Protein AF-A2FRT2-F1 (afdb_monomer_lite)

InterPro domains:
  IPR008250 P-type ATPase, A domain superfamily [SSF81653] (16-84)
  IPR059000 P-type ATPase, A domain [PF00122] (15-60)

pLDDT: mean 73.07, std 17.34, range [34.06, 96.88]

Foldseek 3Di:
DVVVVVVVVVVQQQDWWFWDDPNGTDIDGLVPDDPPTDTDDDPPDDDSDDDDDQDDPPQFWDWDDCCVPPNDRDIDIDTHPPPPPDDDDDDDPPWDWDKAPWDWDFDDDDDDVPCPPVTDIKTWIWTDTPNDTDIDIPD

Structure (mmCIF, N/CA/C/O backbone):
data_AF-A2FRT2-F1
#
_entry.id   AF-A2FRT2-F1
#
loop_
_atom_site.group_PDB
_atom_site.id
_atom_site.type_symbol
_atom_site.label_atom_id
_atom_site.label_alt_id
_atom_site.label_comp_id
_atom_site.label_asym_id
_atom_site.label_entity_id
_atom_site.label_seq_id
_atom_site.pdbx_PDB_ins_code
_atom_site.Cartn_x
_atom_site.Cartn_y
_atom_site.Cartn_z
_atom_site.occupancy
_atom_site.B_iso_or_equiv
_atom_site.auth_seq_id
_atom_site.auth_comp_id
_atom_site.auth_asym_id
_atom_site.auth_atom_id
_atom_site.pdbx_PDB_model_num
ATOM 1 N N . MET A 1 1 ? 22.009 -14.609 -19.763 1.00 61.34 1 MET A N 1
ATOM 2 C CA . MET A 1 1 ? 21.475 -13.426 -19.037 1.00 61.34 1 MET A CA 1
ATOM 3 C C . MET A 1 1 ? 20.045 -13.622 -18.494 1.00 61.34 1 MET A C 1
ATOM 5 O O . MET A 1 1 ? 19.800 -13.325 -17.329 1.00 61.34 1 MET A O 1
ATOM 9 N N . LEU A 1 2 ? 19.116 -14.212 -19.265 1.00 70.81 2 LEU A N 1
ATOM 10 C CA . LEU A 1 2 ? 17.692 -14.400 -18.901 1.00 70.81 2 LEU A CA 1
ATOM 11 C C . LEU A 1 2 ? 17.413 -15.175 -17.592 1.00 70.81 2 LEU A C 1
ATOM 13 O O . LEU A 1 2 ? 16.463 -14.856 -16.878 1.00 70.81 2 LEU A O 1
ATOM 17 N N . ARG A 1 3 ? 18.237 -16.170 -17.233 1.00 80.38 3 ARG A N 1
ATOM 18 C CA . ARG A 1 3 ? 18.030 -17.000 -16.026 1.00 80.38 3 ARG A CA 1
ATOM 19 C C . ARG A 1 3 ? 18.206 -16.216 -14.716 1.00 80.38 3 ARG A C 1
ATOM 21 O O . ARG A 1 3 ? 17.449 -16.441 -13.775 1.00 80.38 3 ARG A O 1
ATOM 28 N N . ARG A 1 4 ? 19.155 -15.269 -14.666 1.00 84.56 4 ARG A N 1
ATOM 29 C CA . ARG A 1 4 ? 19.384 -14.406 -13.488 1.00 84.56 4 ARG A CA 1
ATOM 30 C C . ARG A 1 4 ? 18.210 -13.444 -13.273 1.00 84.56 4 ARG A C 1
ATOM 32 O O . ARG A 1 4 ? 17.685 -13.387 -12.167 1.00 84.56 4 ARG A O 1
ATOM 39 N N . LYS A 1 5 ? 17.721 -12.806 -14.346 1.00 87.88 5 LYS A N 1
ATOM 40 C CA . LYS A 1 5 ? 16.526 -11.939 -14.318 1.00 87.88 5 LYS A CA 1
ATOM 41 C C . LYS A 1 5 ? 15.284 -12.689 -13.818 1.00 87.88 5 LYS A C 1
ATOM 43 O O . LYS A 1 5 ? 14.620 -12.222 -12.903 1.00 87.88 5 LYS A O 1
ATOM 48 N N . LYS A 1 6 ? 15.015 -13.894 -14.341 1.00 89.25 6 LYS A N 1
ATOM 49 C CA . LYS A 1 6 ? 13.884 -14.732 -13.890 1.00 89.25 6 LYS A CA 1
ATOM 50 C C . LYS A 1 6 ? 13.974 -15.100 -12.403 1.00 89.25 6 LYS A C 1
ATOM 52 O O . LYS A 1 6 ? 12.963 -15.060 -11.710 1.00 89.25 6 LYS A O 1
ATOM 57 N N . LYS A 1 7 ? 15.169 -15.445 -11.901 1.00 91.69 7 LYS A N 1
ATOM 58 C CA . LYS A 1 7 ? 15.382 -15.736 -10.469 1.00 91.69 7 LYS A CA 1
ATOM 59 C C . LYS A 1 7 ? 15.119 -14.501 -9.603 1.00 91.69 7 LYS A C 1
ATOM 61 O O . LYS A 1 7 ? 14.506 -14.629 -8.551 1.00 91.69 7 LYS A O 1
ATOM 66 N N . PHE A 1 8 ? 15.560 -13.330 -10.059 1.00 91.31 8 PHE A N 1
ATOM 67 C CA . PHE A 1 8 ? 15.345 -12.071 -9.354 1.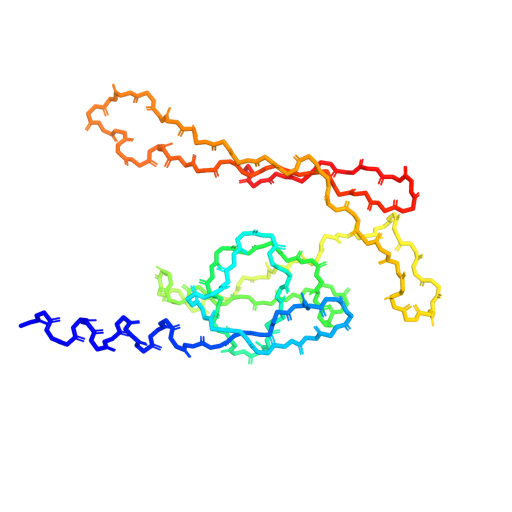00 91.31 8 PHE A CA 1
ATOM 68 C C . PHE A 1 8 ? 13.860 -11.697 -9.282 1.00 91.31 8 PHE A C 1
ATOM 70 O O . PHE A 1 8 ? 13.359 -11.493 -8.183 1.00 91.31 8 PHE A O 1
ATOM 77 N N . ILE A 1 9 ? 13.140 -11.715 -10.411 1.00 91.50 9 ILE A N 1
ATOM 78 C CA . ILE A 1 9 ? 11.692 -11.430 -10.455 1.00 91.50 9 ILE A CA 1
ATOM 79 C C . ILE A 1 9 ? 10.929 -12.366 -9.515 1.00 91.50 9 ILE A C 1
ATOM 81 O O . ILE A 1 9 ? 10.164 -11.914 -8.675 1.00 91.50 9 ILE A O 1
ATOM 85 N N . ARG A 1 10 ? 11.207 -13.675 -9.571 1.00 92.69 10 ARG A N 1
ATOM 86 C CA . ARG A 1 10 ? 10.575 -14.646 -8.663 1.00 92.69 10 ARG A CA 1
ATOM 87 C C . ARG A 1 10 ? 10.837 -14.356 -7.189 1.00 92.69 10 ARG A C 1
ATOM 89 O O . ARG A 1 10 ? 10.012 -14.714 -6.362 1.00 92.69 10 ARG A O 1
ATOM 96 N N . ARG A 1 11 ? 11.994 -13.781 -6.851 1.00 93.94 11 ARG A N 1
ATOM 97 C CA . ARG A 1 11 ? 12.315 -13.406 -5.472 1.00 93.94 11 ARG A CA 1
ATOM 98 C C . ARG A 1 11 ? 11.488 -12.201 -5.032 1.00 93.94 11 ARG A C 1
ATOM 100 O O . ARG A 1 11 ? 10.935 -12.255 -3.946 1.00 93.94 11 ARG A O 1
ATOM 107 N N . ILE A 1 12 ? 11.384 -11.174 -5.876 1.00 92.88 12 ILE A N 1
ATOM 108 C CA . ILE A 1 12 ? 10.570 -9.981 -5.598 1.00 92.88 12 ILE A CA 1
ATOM 109 C C . ILE A 1 12 ? 9.094 -10.360 -5.442 1.00 92.88 12 ILE A C 1
ATOM 111 O O . ILE A 1 12 ? 8.487 -10.035 -4.434 1.00 92.88 12 ILE A O 1
ATOM 115 N N . ASN A 1 13 ? 8.553 -11.167 -6.355 1.00 92.50 13 ASN A N 1
ATOM 116 C CA . ASN A 1 13 ? 7.156 -11.611 -6.303 1.00 92.50 13 ASN A CA 1
ATOM 117 C C . ASN A 1 13 ? 6.817 -12.462 -5.063 1.00 92.50 13 ASN A C 1
ATOM 119 O O . ASN A 1 13 ? 5.647 -12.643 -4.749 1.00 92.50 13 ASN A O 1
ATOM 123 N N . ARG A 1 14 ? 7.823 -13.011 -4.371 1.00 94.62 14 ARG A N 1
ATOM 124 C CA . ARG A 1 14 ? 7.656 -13.798 -3.138 1.00 94.62 14 ARG A CA 1
ATOM 125 C C . ARG A 1 14 ? 7.828 -12.979 -1.863 1.00 94.62 14 ARG A C 1
ATOM 127 O O . ARG A 1 14 ? 7.686 -13.546 -0.783 1.00 94.62 14 ARG A O 1
ATOM 134 N N . LEU A 1 15 ? 8.169 -11.694 -1.968 1.00 95.69 15 LEU A N 1
ATOM 135 C CA . LEU A 1 15 ? 8.109 -10.795 -0.821 1.00 95.69 15 LEU A CA 1
ATOM 136 C C . LEU A 1 15 ? 6.667 -10.738 -0.316 1.00 95.69 15 LEU A C 1
ATOM 138 O O . LEU A 1 15 ? 5.724 -10.934 -1.084 1.00 95.69 15 LEU A O 1
ATOM 142 N N . THR A 1 16 ? 6.502 -10.518 0.981 1.00 96.69 16 THR A N 1
ATOM 143 C CA . THR A 1 16 ? 5.194 -10.530 1.635 1.00 96.69 16 THR A CA 1
ATOM 144 C C . THR A 1 16 ? 4.893 -9.183 2.255 1.00 96.69 16 THR A C 1
ATOM 146 O O . THR A 1 16 ? 5.800 -8.499 2.723 1.00 96.69 16 THR A O 1
ATOM 149 N N . VAL A 1 17 ? 3.614 -8.838 2.299 1.00 96.62 17 VAL A N 1
ATOM 150 C CA . VAL A 1 17 ? 3.092 -7.690 3.033 1.00 96.62 17 VAL A CA 1
ATOM 151 C C . VAL A 1 17 ? 1.831 -8.100 3.788 1.00 96.62 17 VAL A C 1
ATOM 153 O O . VAL A 1 17 ? 1.117 -9.015 3.373 1.00 96.62 17 VAL A O 1
ATOM 156 N N . ASP A 1 18 ? 1.572 -7.450 4.916 1.00 95.50 18 ASP A N 1
ATOM 157 C CA . ASP A 1 18 ? 0.369 -7.684 5.708 1.00 95.50 18 ASP A CA 1
ATOM 158 C C . ASP A 1 18 ? -0.830 -6.998 5.032 1.00 95.50 18 ASP A C 1
ATOM 160 O O . ASP A 1 18 ? -0.880 -5.771 4.969 1.00 95.50 18 ASP A O 1
ATOM 164 N N . VAL A 1 19 ? -1.808 -7.775 4.560 1.00 90.94 19 VAL A N 1
ATOM 165 C CA . VAL A 1 19 ? -3.064 -7.287 3.957 1.00 90.94 19 VAL A CA 1
ATOM 166 C C . VAL A 1 19 ? -4.213 -7.478 4.945 1.00 90.94 19 VAL A C 1
ATOM 168 O O . VAL A 1 19 ? -4.346 -8.550 5.547 1.00 90.94 19 VAL A O 1
ATOM 171 N N . LEU A 1 20 ? -5.056 -6.459 5.110 1.00 85.12 20 LEU A N 1
ATOM 172 C CA . LEU A 1 20 ? -6.271 -6.516 5.916 1.00 85.12 20 LEU A CA 1
ATOM 173 C C . LEU A 1 20 ? -7.318 -7.396 5.222 1.00 85.12 20 LEU A C 1
ATOM 175 O O . LEU A 1 20 ? -7.824 -7.059 4.155 1.00 85.12 20 LEU A O 1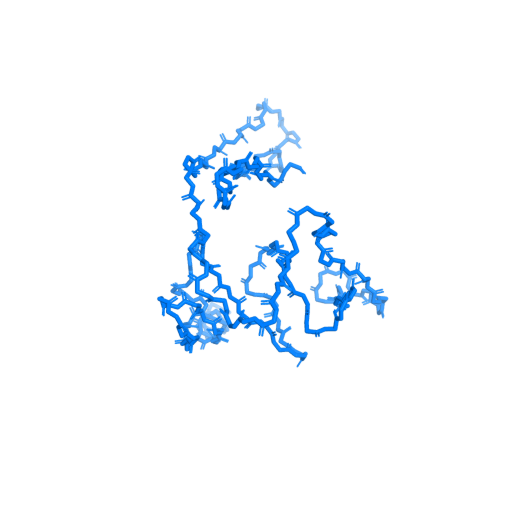
ATOM 179 N N . LYS A 1 21 ? -7.666 -8.521 5.847 1.00 80.31 21 LYS A N 1
ATOM 180 C CA . LYS A 1 21 ? -8.737 -9.425 5.416 1.00 80.31 21 LYS A CA 1
ATOM 181 C C . LYS A 1 21 ? -9.773 -9.514 6.530 1.00 80.31 21 LYS A C 1
ATOM 183 O O . LYS A 1 21 ? -9.496 -10.028 7.618 1.00 80.31 21 LYS A O 1
ATOM 188 N N . GLY A 1 22 ? -10.960 -8.968 6.273 1.00 79.06 22 GLY A N 1
ATOM 189 C CA . GLY A 1 22 ? -11.978 -8.778 7.305 1.00 79.06 22 GLY A CA 1
ATOM 190 C C . GLY A 1 22 ? -11.471 -7.826 8.390 1.00 79.06 22 GLY A C 1
ATOM 191 O O . GLY A 1 22 ? -11.249 -6.651 8.126 1.00 79.06 22 GLY A O 1
ATOM 192 N N . SER A 1 23 ? -11.260 -8.342 9.601 1.00 78.69 23 SER A N 1
ATOM 193 C CA . SER A 1 23 ? -10.762 -7.583 10.758 1.00 78.69 23 SER A CA 1
ATOM 194 C C . SER A 1 23 ? -9.303 -7.881 11.123 1.00 78.69 23 SER A C 1
ATOM 196 O O . SER A 1 23 ? -8.813 -7.392 12.140 1.00 78.69 23 SER A O 1
ATOM 198 N N . THR A 1 24 ? -8.595 -8.696 10.332 1.00 78.50 24 THR A N 1
ATOM 199 C CA . THR A 1 24 ? -7.246 -9.170 10.680 1.00 78.50 24 THR A CA 1
ATOM 200 C C . THR A 1 24 ? -6.243 -8.921 9.565 1.00 78.50 24 THR A C 1
ATOM 202 O O . THR A 1 24 ? -6.569 -9.015 8.385 1.00 78.50 24 THR A O 1
ATOM 205 N N . PHE A 1 25 ? -5.002 -8.620 9.937 1.00 87.00 25 PHE A N 1
ATOM 206 C CA . PHE A 1 25 ? -3.898 -8.520 8.989 1.00 87.00 25 PHE A CA 1
ATOM 207 C C . PHE A 1 25 ? -3.285 -9.899 8.756 1.00 87.00 25 PHE A C 1
ATOM 209 O O . PHE A 1 25 ? -2.893 -10.572 9.709 1.00 87.00 25 PHE A O 1
ATOM 216 N N . SER A 1 26 ? -3.189 -10.298 7.491 1.00 90.00 26 SER A N 1
ATOM 217 C CA . SER A 1 26 ? -2.638 -11.589 7.077 1.00 90.00 26 SER A CA 1
ATOM 218 C C . SER A 1 26 ? -1.528 -11.406 6.037 1.00 90.00 26 SER A C 1
ATOM 220 O O . SER A 1 26 ? -1.681 -10.587 5.123 1.00 90.00 26 SER A O 1
ATOM 222 N N . PRO A 1 27 ? -0.422 -12.163 6.132 1.00 96.56 27 PRO A N 1
ATOM 223 C CA . PRO A 1 27 ? 0.664 -12.066 5.168 1.00 96.56 27 PRO A CA 1
ATOM 224 C C . PRO A 1 27 ? 0.183 -12.527 3.789 1.00 96.56 27 PRO A C 1
ATOM 226 O O . PRO A 1 27 ? -0.403 -13.599 3.641 1.00 96.56 27 PRO A O 1
ATOM 229 N N . THR A 1 28 ? 0.433 -11.710 2.772 1.00 95.69 28 THR A N 1
ATOM 230 C CA . THR A 1 28 ? 0.094 -11.981 1.369 1.00 95.69 28 THR A CA 1
ATOM 231 C C . THR A 1 28 ? 1.301 -11.657 0.500 1.00 95.69 28 THR A C 1
ATOM 233 O O . THR A 1 28 ? 2.062 -10.738 0.810 1.00 95.69 28 THR A O 1
ATOM 236 N N . THR A 1 29 ? 1.535 -12.437 -0.556 1.00 96.88 29 THR A N 1
ATOM 237 C CA . THR A 1 29 ? 2.689 -12.199 -1.429 1.00 96.88 29 THR A CA 1
ATOM 238 C C . THR A 1 29 ? 2.459 -10.972 -2.308 1.00 96.88 29 THR A C 1
ATOM 240 O O . THR A 1 29 ? 1.325 -10.665 -2.663 1.00 96.88 29 THR A O 1
ATOM 243 N N . TRP A 1 30 ? 3.529 -10.287 -2.712 1.00 95.88 30 TRP A N 1
ATOM 244 C CA . TRP A 1 30 ? 3.453 -9.153 -3.643 1.00 95.88 30 TRP A CA 1
ATOM 245 C C . TRP A 1 30 ? 2.874 -9.544 -5.008 1.00 95.88 30 TRP A C 1
ATOM 247 O O . TRP A 1 30 ? 2.445 -8.686 -5.768 1.00 95.88 30 TRP A O 1
ATOM 257 N N . ASN A 1 31 ? 2.871 -10.832 -5.345 1.00 94.69 31 ASN A N 1
ATOM 258 C CA . ASN A 1 31 ? 2.235 -11.326 -6.558 1.00 94.69 31 ASN A CA 1
ATOM 259 C C . ASN A 1 31 ? 0.704 -11.391 -6.453 1.00 94.69 31 ASN A C 1
ATOM 261 O O . ASN A 1 31 ? 0.039 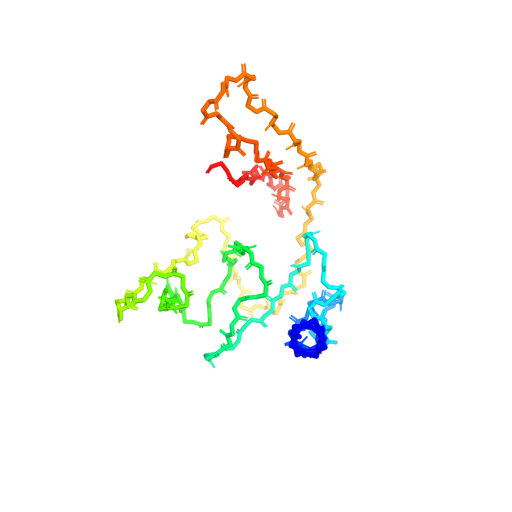-11.440 -7.483 1.00 94.69 31 ASN A O 1
ATOM 265 N N . ASP A 1 32 ? 0.169 -11.418 -5.231 1.00 91.75 32 ASP A N 1
ATOM 266 C CA . ASP A 1 32 ? -1.244 -11.678 -4.950 1.00 91.75 32 ASP A CA 1
ATOM 267 C C . ASP A 1 32 ? -1.968 -10.453 -4.361 1.00 91.75 32 ASP A C 1
ATOM 269 O O . ASP A 1 32 ? -3.140 -10.553 -3.997 1.00 91.75 32 ASP A O 1
ATOM 273 N N . ILE A 1 33 ? -1.288 -9.305 -4.253 1.00 89.00 33 ILE A N 1
ATOM 274 C CA . ILE A 1 33 ? -1.918 -8.030 -3.883 1.00 89.00 33 ILE A CA 1
ATOM 275 C C . ILE A 1 33 ? -2.649 -7.419 -5.081 1.00 89.00 33 ILE A C 1
ATOM 277 O O . ILE A 1 33 ? -2.185 -7.500 -6.221 1.00 89.00 33 ILE A O 1
ATOM 281 N N . HIS A 1 34 ? -3.778 -6.770 -4.817 1.00 84.00 34 HIS A N 1
ATOM 282 C CA . HIS A 1 34 ? -4.622 -6.150 -5.832 1.00 84.00 34 HIS A CA 1
ATOM 283 C C . HIS A 1 34 ? -4.939 -4.686 -5.481 1.00 84.00 34 HIS A C 1
ATOM 285 O O . HIS A 1 34 ? -4.935 -4.307 -4.307 1.00 84.00 34 HIS A O 1
ATOM 291 N N . PRO A 1 35 ? -5.230 -3.826 -6.478 1.00 81.19 35 PRO A N 1
ATOM 292 C CA . PRO A 1 35 ? -5.721 -2.477 -6.211 1.00 81.19 35 PRO A CA 1
ATOM 293 C C . PRO A 1 35 ? -6.969 -2.503 -5.318 1.00 81.19 35 PRO A C 1
ATOM 295 O O . PRO A 1 35 ? -7.923 -3.219 -5.617 1.00 81.19 35 PRO A O 1
ATOM 298 N N . GLY A 1 36 ? -6.961 -1.706 -4.249 1.00 74.56 36 GLY A N 1
ATOM 299 C CA . GLY A 1 36 ? -8.018 -1.680 -3.230 1.00 74.56 36 GLY A CA 1
ATOM 300 C C . GLY A 1 36 ? -7.677 -2.448 -1.949 1.00 74.56 36 GLY A C 1
ATOM 301 O O . GLY A 1 36 ? -8.338 -2.235 -0.935 1.00 74.56 36 GLY A O 1
ATOM 302 N N . ASP A 1 37 ? -6.625 -3.273 -1.954 1.00 81.69 37 ASP A N 1
ATOM 303 C CA . ASP A 1 37 ? -6.149 -3.935 -0.741 1.00 81.69 37 ASP A CA 1
ATOM 304 C C . ASP A 1 37 ? -5.609 -2.913 0.267 1.00 81.69 37 ASP A C 1
ATOM 306 O O . ASP A 1 37 ? -4.732 -2.099 -0.036 1.00 81.69 37 ASP A O 1
ATOM 310 N N . ILE A 1 38 ? -6.101 -2.989 1.505 1.00 85.12 38 ILE A N 1
ATOM 311 C CA . ILE A 1 38 ? -5.550 -2.216 2.619 1.00 85.12 38 ILE A CA 1
ATOM 312 C C . ILE A 1 38 ? -4.370 -2.995 3.183 1.00 85.12 38 ILE A C 1
ATOM 314 O O . ILE A 1 38 ? -4.531 -4.105 3.691 1.00 85.12 38 ILE A O 1
ATOM 318 N N . ILE A 1 39 ? -3.183 -2.399 3.122 1.00 90.31 39 ILE A N 1
ATOM 319 C CA . ILE A 1 39 ? -1.947 -3.030 3.579 1.00 90.31 39 ILE A CA 1
ATOM 320 C C . ILE A 1 39 ? -1.334 -2.288 4.761 1.00 90.31 39 ILE A C 1
ATOM 322 O O . ILE A 1 39 ? -1.524 -1.085 4.933 1.00 90.31 39 ILE A O 1
ATOM 326 N N . ARG A 1 40 ? -0.565 -3.013 5.572 1.00 92.31 40 ARG A N 1
ATOM 327 C CA . ARG A 1 40 ? 0.220 -2.458 6.673 1.00 92.31 40 ARG A CA 1
ATOM 328 C C . ARG A 1 40 ? 1.703 -2.618 6.377 1.00 92.31 40 ARG A C 1
ATOM 330 O O . ARG A 1 40 ? 2.179 -3.735 6.194 1.00 92.31 40 ARG A O 1
ATOM 337 N N . LEU A 1 41 ? 2.417 -1.499 6.407 1.00 93.06 41 LEU A N 1
ATOM 338 C CA . LEU A 1 41 ? 3.875 -1.450 6.345 1.00 93.06 41 LEU A CA 1
ATOM 339 C C . LEU A 1 41 ? 4.455 -1.171 7.732 1.00 93.06 41 LEU A C 1
ATOM 341 O O . LEU A 1 41 ? 3.864 -0.446 8.538 1.00 93.06 41 LEU A O 1
ATOM 345 N N . LYS A 1 42 ? 5.614 -1.759 8.005 1.00 91.81 42 LYS A N 1
ATOM 346 C CA . LYS A 1 42 ? 6.432 -1.540 9.198 1.00 91.81 42 LYS A CA 1
ATOM 347 C C . LYS A 1 42 ? 7.659 -0.708 8.830 1.00 91.81 42 LYS A C 1
ATOM 349 O O . LYS A 1 42 ? 7.978 -0.506 7.661 1.00 91.81 42 LYS A O 1
ATOM 354 N N . ASN A 1 43 ? 8.351 -0.204 9.848 1.00 91.06 43 ASN A N 1
ATOM 355 C CA . ASN A 1 43 ? 9.581 0.547 9.629 1.00 91.06 43 ASN A CA 1
ATOM 356 C C . ASN A 1 43 ? 10.627 -0.324 8.908 1.00 91.06 43 ASN A C 1
ATOM 358 O O . ASN A 1 43 ? 10.905 -1.436 9.353 1.00 91.06 43 ASN A O 1
ATOM 362 N N . GLY A 1 44 ? 11.197 0.197 7.821 1.00 90.75 44 GLY A N 1
ATOM 363 C CA . GLY A 1 44 ? 12.151 -0.513 6.967 1.00 90.75 44 GLY A CA 1
ATOM 364 C C . GLY A 1 44 ? 11.524 -1.384 5.873 1.00 90.75 44 GLY A C 1
ATOM 365 O O . GLY A 1 44 ? 12.265 -1.945 5.066 1.00 90.75 44 GLY A O 1
ATOM 366 N N . ASP A 1 45 ? 10.193 -1.487 5.808 1.00 93.38 45 ASP A N 1
ATOM 367 C CA . ASP A 1 45 ? 9.531 -2.187 4.709 1.00 93.38 45 ASP A CA 1
ATOM 368 C C . ASP A 1 45 ? 9.623 -1.382 3.408 1.00 93.38 45 ASP A C 1
ATOM 370 O O . ASP A 1 45 ? 9.571 -0.151 3.389 1.00 93.38 45 ASP A O 1
ATOM 374 N N . VAL A 1 46 ? 9.710 -2.104 2.292 1.00 92.62 46 VAL A N 1
ATOM 375 C CA . VAL A 1 46 ? 9.654 -1.522 0.950 1.00 92.62 46 VAL A CA 1
ATOM 376 C C . VAL A 1 46 ? 8.205 -1.527 0.478 1.00 92.62 46 VAL A C 1
ATOM 378 O O . VAL A 1 46 ? 7.520 -2.546 0.588 1.00 92.62 46 VAL A O 1
ATOM 381 N N . ALA A 1 47 ? 7.741 -0.405 -0.070 1.00 91.62 47 ALA A N 1
ATOM 382 C CA . ALA A 1 47 ? 6.404 -0.324 -0.642 1.00 91.62 47 ALA A CA 1
ATOM 383 C C . ALA A 1 47 ? 6.277 -1.285 -1.848 1.00 91.62 47 ALA A C 1
ATOM 385 O O . ALA A 1 47 ? 7.107 -1.227 -2.760 1.00 91.62 47 ALA A O 1
ATOM 386 N N . PRO A 1 48 ? 5.263 -2.172 -1.875 1.00 93.19 48 PRO A N 1
ATOM 387 C CA . PRO A 1 48 ? 5.085 -3.143 -2.958 1.00 93.19 48 PRO A CA 1
ATOM 388 C C . PRO A 1 48 ? 4.490 -2.544 -4.240 1.00 93.19 48 PRO A C 1
ATOM 390 O O . PRO A 1 48 ? 4.555 -3.164 -5.300 1.00 93.19 48 PRO A O 1
ATOM 393 N N . ALA A 1 49 ? 3.872 -1.371 -4.127 1.00 89.69 49 ALA A N 1
ATOM 394 C CA . ALA A 1 49 ? 3.172 -0.649 -5.179 1.00 89.69 49 ALA A CA 1
ATOM 395 C C . ALA A 1 49 ? 3.115 0.842 -4.811 1.00 89.69 49 ALA A C 1
ATOM 397 O O . ALA A 1 49 ? 3.596 1.237 -3.747 1.00 89.69 49 ALA A O 1
ATOM 398 N N . ASP A 1 50 ? 2.480 1.650 -5.654 1.00 85.19 50 ASP A N 1
ATOM 399 C CA . ASP A 1 50 ? 2.111 3.020 -5.304 1.00 85.19 50 ASP A CA 1
ATOM 400 C C . ASP A 1 50 ? 0.945 2.996 -4.306 1.00 85.19 50 ASP A C 1
ATOM 402 O O . ASP A 1 50 ? -0.059 2.315 -4.527 1.00 85.19 50 ASP A O 1
ATOM 406 N N . LEU A 1 51 ? 1.082 3.715 -3.190 1.00 83.31 51 LEU A N 1
ATOM 407 C CA . LEU A 1 51 ? 0.161 3.631 -2.054 1.00 83.31 51 LEU A CA 1
ATOM 408 C C . LEU A 1 51 ? -0.413 4.994 -1.684 1.00 83.31 51 LEU A C 1
ATOM 410 O O . LEU A 1 51 ? 0.254 6.022 -1.792 1.00 83.31 51 LEU A O 1
ATOM 414 N N . ILE A 1 52 ? -1.623 4.964 -1.131 1.00 79.31 52 ILE A N 1
ATOM 415 C CA . ILE A 1 52 ? -2.232 6.096 -0.433 1.00 79.31 52 ILE A CA 1
ATOM 416 C C . ILE A 1 52 ? -2.088 5.844 1.070 1.00 79.31 52 ILE A C 1
ATOM 418 O O . ILE A 1 52 ? -2.507 4.804 1.579 1.00 79.31 52 ILE A O 1
ATOM 422 N N . VAL A 1 53 ? -1.480 6.789 1.791 1.00 81.50 53 VAL A N 1
ATOM 423 C CA . VAL A 1 53 ? -1.304 6.688 3.246 1.00 81.50 53 VAL A CA 1
ATOM 424 C C . VAL A 1 53 ? -2.627 7.014 3.935 1.00 81.50 53 VAL A C 1
ATOM 426 O O . VAL A 1 53 ? -3.104 8.141 3.862 1.00 81.50 53 VAL A O 1
ATOM 429 N N . LEU A 1 54 ? -3.212 6.025 4.614 1.00 78.19 54 LEU A N 1
ATOM 430 C CA . LEU A 1 54 ? -4.459 6.198 5.371 1.00 78.19 54 LEU A CA 1
ATOM 431 C C . LEU A 1 54 ? -4.202 6.593 6.826 1.00 78.19 54 LEU A C 1
ATOM 433 O O . LEU A 1 54 ? -4.893 7.445 7.376 1.00 78.19 54 LEU A O 1
ATOM 437 N N . LYS A 1 55 ? -3.217 5.950 7.463 1.00 77.38 55 LYS A N 1
ATOM 438 C CA . LYS A 1 55 ? -2.879 6.191 8.864 1.00 77.38 55 LYS A CA 1
ATOM 439 C C . LYS A 1 55 ? -1.416 5.872 9.144 1.00 77.38 55 LYS A C 1
ATOM 441 O O . LYS A 1 55 ? -0.906 4.851 8.687 1.00 77.38 55 LYS A O 1
ATOM 446 N N . ALA A 1 56 ? -0.772 6.7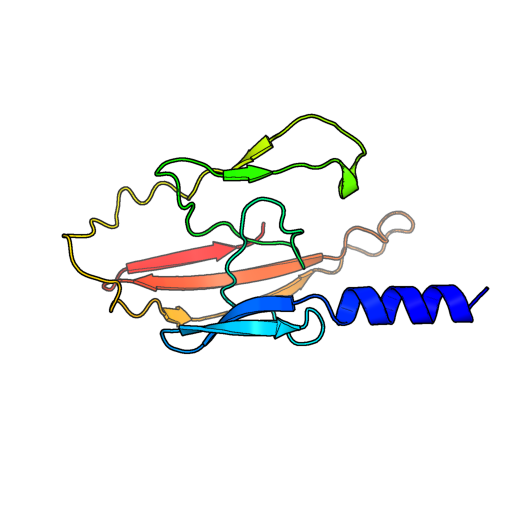19 9.940 1.00 80.50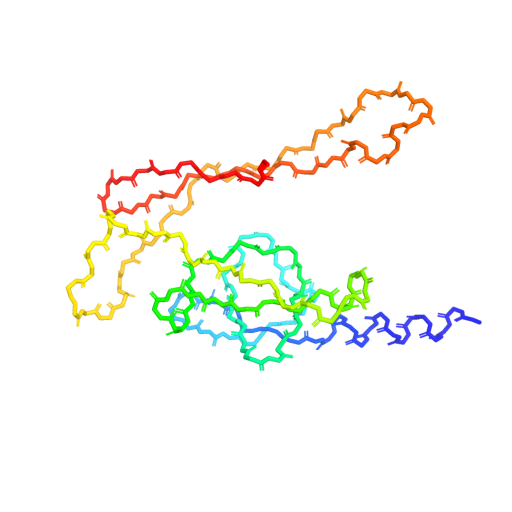 56 ALA A N 1
ATOM 447 C CA . ALA A 1 56 ? 0.535 6.454 10.528 1.00 80.50 56 ALA A CA 1
ATOM 448 C C . ALA A 1 56 ? 0.384 6.055 12.006 1.00 80.50 56 ALA A C 1
ATOM 450 O O . ALA A 1 56 ? -0.542 6.496 12.689 1.00 80.50 56 ALA A O 1
ATOM 451 N N . SER A 1 57 ? 1.296 5.217 12.511 1.00 77.88 57 SER A N 1
ATOM 452 C CA . SER A 1 57 ? 1.327 4.842 13.935 1.00 77.88 57 SER A CA 1
ATOM 453 C C . SER A 1 57 ? 1.612 6.038 14.841 1.00 77.88 57 SER A C 1
ATOM 455 O O . SER A 1 57 ? 1.134 6.095 15.968 1.00 77.88 57 SER A O 1
ATOM 457 N N . ASN A 1 58 ? 2.397 6.989 14.335 1.00 67.12 58 ASN A N 1
ATOM 458 C CA . ASN A 1 58 ? 2.708 8.233 15.014 1.00 67.12 58 ASN A CA 1
ATOM 459 C C . ASN A 1 58 ? 1.671 9.259 14.575 1.00 67.12 58 ASN A C 1
ATOM 461 O O . ASN A 1 58 ? 1.411 9.387 13.382 1.00 67.12 58 ASN A O 1
ATOM 465 N N . SER A 1 59 ? 1.103 9.986 15.531 1.00 58.06 59 SER A N 1
ATOM 466 C CA . SER A 1 59 ? -0.123 10.782 15.402 1.00 58.06 59 SER A CA 1
ATOM 467 C C . SER A 1 59 ? -0.118 11.910 14.361 1.00 58.06 59 SER A C 1
ATOM 469 O O . SER A 1 59 ? -1.075 12.676 14.358 1.00 58.06 59 SER A O 1
ATOM 471 N N . MET A 1 60 ? 0.927 12.059 13.538 1.00 58.84 60 MET A N 1
ATOM 472 C CA . MET A 1 60 ? 1.027 13.144 12.556 1.00 58.84 60 MET A CA 1
ATOM 473 C C . MET A 1 60 ? 1.736 12.798 11.238 1.00 58.84 60 MET A C 1
ATOM 475 O O . MET A 1 60 ? 1.428 13.430 10.238 1.00 58.84 60 MET A O 1
ATOM 479 N N . GLN A 1 61 ? 2.717 11.886 11.186 1.00 78.56 61 GLN A N 1
ATOM 480 C CA . GLN A 1 61 ? 3.441 11.625 9.928 1.00 78.56 61 GLN A CA 1
ATOM 481 C C . GLN A 1 61 ? 4.187 10.289 9.916 1.00 78.56 61 GLN A C 1
ATOM 483 O O . GLN A 1 61 ? 4.675 9.818 10.948 1.00 78.56 61 GLN A O 1
ATOM 488 N N . CYS A 1 62 ? 4.325 9.716 8.723 1.00 84.50 62 CYS A N 1
ATOM 489 C CA . CYS A 1 62 ? 5.340 8.726 8.395 1.00 84.50 62 CYS A CA 1
ATOM 490 C C . CYS A 1 62 ? 6.399 9.351 7.482 1.00 84.50 62 CYS A C 1
ATOM 492 O O . CYS A 1 62 ? 6.173 10.369 6.831 1.00 84.50 62 CYS A O 1
ATOM 494 N N . THR A 1 63 ? 7.576 8.745 7.442 1.00 87.75 63 THR A N 1
ATOM 495 C CA . THR A 1 63 ? 8.703 9.260 6.670 1.00 87.75 63 THR A CA 1
ATOM 496 C C . THR A 1 63 ? 9.107 8.224 5.637 1.00 87.75 63 THR A C 1
ATOM 498 O O . THR A 1 63 ? 9.228 7.047 5.974 1.00 87.75 63 THR A O 1
ATOM 501 N N . ILE A 1 64 ? 9.294 8.653 4.390 1.00 87.94 64 ILE A N 1
ATOM 502 C CA . ILE A 1 64 ? 9.611 7.772 3.264 1.00 87.94 64 ILE A CA 1
ATOM 503 C C . ILE A 1 64 ? 11.002 8.100 2.730 1.00 87.94 64 ILE A C 1
ATOM 505 O O . ILE A 1 64 ? 11.353 9.270 2.564 1.00 87.94 64 ILE A O 1
ATOM 509 N N . ASP A 1 65 ? 11.768 7.047 2.463 1.00 90.38 65 ASP A N 1
ATOM 510 C CA . ASP A 1 65 ? 13.041 7.101 1.753 1.00 90.38 65 ASP A CA 1
ATOM 511 C C . ASP A 1 65 ? 12.813 6.872 0.250 1.00 90.38 65 ASP A C 1
ATOM 513 O O . ASP A 1 65 ? 12.130 5.924 -0.149 1.00 90.38 65 ASP A O 1
ATOM 517 N N . PHE A 1 66 ? 13.383 7.748 -0.577 1.00 84.06 66 PHE A N 1
ATOM 518 C CA . PHE A 1 66 ? 13.282 7.709 -2.037 1.00 84.06 66 PHE A CA 1
ATOM 519 C C . PHE A 1 66 ? 14.546 7.154 -2.700 1.00 84.06 66 PHE A C 1
ATOM 521 O O . PHE A 1 66 ? 14.578 7.039 -3.924 1.00 84.06 66 PHE A O 1
ATOM 528 N N . TYR A 1 67 ? 15.539 6.700 -1.926 1.00 88.44 67 TYR A N 1
ATOM 529 C CA . TYR A 1 67 ? 16.812 6.185 -2.431 1.00 88.44 67 TYR A CA 1
ATOM 530 C C . TYR A 1 67 ? 16.668 5.136 -3.545 1.00 88.44 67 TYR A C 1
ATOM 532 O O . TYR A 1 67 ? 17.428 5.134 -4.510 1.00 88.44 67 TYR A O 1
ATOM 540 N N . LEU A 1 68 ? 15.668 4.252 -3.461 1.00 83.75 68 LEU A N 1
ATOM 541 C CA . LEU A 1 68 ? 15.423 3.233 -4.491 1.00 83.75 68 LEU A CA 1
ATOM 542 C C . LEU A 1 68 ? 14.864 3.795 -5.810 1.00 83.75 68 LEU A C 1
ATOM 544 O O . LEU A 1 68 ? 14.954 3.118 -6.834 1.00 83.75 68 LEU A O 1
ATOM 548 N N . ILE A 1 69 ? 14.269 4.988 -5.783 1.00 81.06 69 ILE A N 1
ATOM 549 C CA . ILE A 1 69 ? 13.626 5.645 -6.927 1.00 81.06 69 ILE A CA 1
ATOM 550 C C . ILE A 1 69 ? 14.606 6.600 -7.612 1.00 81.06 69 ILE A C 1
ATOM 552 O O . ILE A 1 69 ? 14.748 6.548 -8.832 1.00 81.06 69 ILE A O 1
ATOM 556 N N . ASP A 1 70 ? 15.288 7.452 -6.843 1.00 82.12 70 ASP A N 1
ATOM 557 C CA . ASP A 1 70 ? 16.121 8.538 -7.378 1.00 82.12 70 ASP A CA 1
ATOM 558 C C . ASP A 1 70 ? 17.550 8.592 -6.807 1.00 82.12 70 ASP A C 1
ATOM 560 O O . ASP A 1 70 ? 18.360 9.407 -7.250 1.00 82.12 70 ASP A O 1
ATOM 564 N N . GLY A 1 71 ? 17.896 7.712 -5.863 1.00 87.12 71 GLY A N 1
ATOM 565 C CA . GLY A 1 71 ? 19.205 7.700 -5.206 1.00 87.12 71 GLY A CA 1
ATOM 566 C C . GLY A 1 71 ? 19.414 8.828 -4.192 1.00 87.12 71 GLY A C 1
ATOM 567 O O . GLY A 1 71 ? 20.527 8.977 -3.682 1.00 87.12 71 GLY A O 1
ATOM 568 N N . SER A 1 72 ? 18.383 9.620 -3.889 1.00 84.56 72 SER A N 1
ATOM 569 C CA . SER A 1 72 ? 18.450 10.645 -2.853 1.00 84.56 72 SER A CA 1
ATOM 570 C C . SER A 1 72 ? 18.534 10.009 -1.463 1.00 84.56 72 SER A C 1
ATOM 572 O O . SER A 1 72 ? 17.978 8.948 -1.202 1.00 84.56 72 SER A O 1
ATOM 574 N N . SER A 1 73 ? 19.263 10.653 -0.552 1.00 81.12 73 SER A N 1
ATOM 575 C CA . SER A 1 73 ? 19.321 10.277 0.869 1.00 81.12 73 SER A CA 1
ATOM 576 C C . SER A 1 73 ? 18.323 11.064 1.721 1.00 81.12 73 SER A C 1
ATOM 578 O O . SER A 1 73 ? 18.302 10.940 2.948 1.00 81.12 73 SER A O 1
ATOM 580 N N . GLN A 1 74 ? 17.538 11.933 1.082 1.00 83.88 74 GLN A N 1
ATOM 581 C CA . GLN A 1 74 ? 16.617 12.812 1.770 1.00 83.88 74 GLN A CA 1
ATOM 582 C C . GLN A 1 74 ? 15.311 12.082 2.051 1.00 83.88 74 GLN A C 1
ATOM 584 O O . GLN A 1 74 ? 14.648 11.544 1.170 1.00 83.88 74 GLN A O 1
ATOM 589 N N . LEU A 1 75 ? 14.921 12.133 3.313 1.00 83.81 75 LEU A N 1
ATOM 590 C CA . LEU A 1 75 ? 13.659 11.611 3.781 1.00 83.81 75 LEU A CA 1
ATOM 591 C C . LEU A 1 75 ? 12.534 12.617 3.510 1.00 83.81 75 LEU A C 1
ATOM 593 O O . LEU A 1 75 ? 12.642 13.775 3.923 1.00 83.81 75 LEU A O 1
ATOM 597 N N . ALA A 1 76 ? 11.445 12.186 2.867 1.00 81.62 76 ALA A N 1
ATOM 598 C CA . ALA A 1 76 ? 10.264 13.033 2.697 1.00 81.62 76 ALA A CA 1
ATOM 599 C C . ALA A 1 76 ? 9.156 12.629 3.682 1.00 81.62 76 ALA A C 1
ATOM 601 O O . ALA A 1 76 ? 8.769 11.454 3.725 1.00 81.62 76 ALA A O 1
ATOM 602 N N . PRO A 1 77 ? 8.604 13.581 4.453 1.00 82.06 77 PRO A N 1
ATOM 603 C CA . PRO A 1 77 ? 7.450 13.305 5.287 1.00 82.06 77 PRO A CA 1
ATOM 604 C C . PRO A 1 77 ? 6.204 13.079 4.421 1.00 82.06 77 PRO A C 1
ATOM 606 O O . PRO A 1 77 ? 6.001 13.698 3.367 1.00 82.06 77 PRO A O 1
ATOM 609 N N . ARG A 1 78 ? 5.354 12.170 4.885 1.00 80.38 78 ARG A N 1
ATOM 610 C CA . ARG A 1 78 ? 3.987 11.961 4.423 1.00 80.38 78 ARG A CA 1
ATOM 611 C C . ARG A 1 78 ? 3.079 12.021 5.635 1.00 80.38 78 ARG A C 1
ATOM 613 O O . ARG A 1 78 ? 3.309 11.353 6.640 1.00 80.38 78 ARG A O 1
ATOM 620 N N . TYR A 1 79 ? 2.057 12.844 5.526 1.00 71.31 79 TYR A N 1
ATOM 621 C CA . TYR A 1 79 ? 1.090 13.058 6.586 1.00 71.31 79 TYR A CA 1
ATOM 622 C C . TYR A 1 79 ? -0.083 12.116 6.354 1.00 71.31 79 TYR A C 1
ATOM 624 O O . TYR A 1 79 ? -0.471 11.890 5.202 1.00 71.31 79 TYR A O 1
ATOM 632 N N . ASP A 1 80 ? -0.637 11.556 7.428 1.00 66.56 80 ASP A N 1
ATOM 633 C CA . ASP A 1 80 ? -1.998 11.056 7.325 1.00 66.56 80 ASP A CA 1
ATOM 634 C C . ASP A 1 80 ? -2.907 12.244 6.976 1.00 66.56 80 ASP A C 1
ATOM 636 O O . ASP A 1 80 ? -2.672 13.361 7.449 1.00 66.56 80 ASP A O 1
ATOM 640 N N . PRO A 1 81 ? -3.907 12.062 6.100 1.00 58.38 81 PRO A N 1
ATOM 641 C CA . PRO A 1 81 ? -4.862 13.127 5.840 1.00 58.38 81 PRO A CA 1
ATOM 642 C C . PRO A 1 81 ? -5.464 13.576 7.177 1.00 58.38 81 PRO A C 1
ATOM 644 O O . PRO A 1 81 ? -5.909 12.741 7.966 1.00 58.38 81 PRO A O 1
ATOM 647 N N . THR A 1 82 ? -5.445 14.882 7.462 1.00 46.28 82 THR A N 1
ATOM 648 C CA . THR A 1 82 ? -5.950 15.425 8.726 1.00 46.28 82 THR A CA 1
ATOM 649 C C . THR A 1 82 ? -7.446 15.134 8.840 1.00 46.28 82 THR A C 1
ATOM 651 O O . THR A 1 82 ? -8.280 15.820 8.254 1.00 46.28 82 THR A O 1
ATOM 654 N N . LEU A 1 83 ? -7.787 14.103 9.610 1.00 44.69 83 LEU A N 1
ATOM 655 C CA . LEU A 1 83 ? -9.145 13.642 9.909 1.00 44.69 83 LEU A CA 1
ATOM 656 C C . LEU A 1 83 ? -9.865 14.582 10.895 1.00 44.69 83 LEU A C 1
ATOM 658 O O . LEU A 1 83 ? -10.462 14.132 11.868 1.00 44.69 83 LEU A O 1
ATOM 662 N N . LEU A 1 84 ? -9.831 15.899 10.673 1.00 39.12 84 LEU A N 1
ATOM 663 C CA . LEU A 1 84 ? -10.548 16.868 11.518 1.00 39.12 84 LEU A CA 1
ATOM 664 C C . LEU A 1 84 ? -12.081 16.735 11.447 1.00 39.12 84 LEU A C 1
ATOM 666 O O . LEU A 1 84 ? -12.778 17.448 12.160 1.00 39.12 84 LEU A O 1
ATOM 670 N N . ASP A 1 85 ? -12.597 15.782 10.668 1.00 38.16 85 ASP A N 1
ATOM 671 C CA . ASP A 1 85 ? -14.023 15.480 10.570 1.00 38.16 85 ASP A CA 1
ATOM 672 C C . ASP A 1 85 ? -14.379 14.019 10.921 1.00 38.16 85 ASP A C 1
ATOM 674 O O . ASP A 1 85 ? -15.492 13.570 10.629 1.00 38.16 85 ASP A O 1
ATOM 678 N N . ILE A 1 86 ? -13.453 13.281 11.561 1.00 40.69 86 ILE A N 1
ATOM 679 C CA . ILE A 1 86 ? -13.720 11.966 12.170 1.00 40.69 86 ILE A CA 1
ATOM 680 C C . ILE A 1 86 ? -13.179 11.956 13.604 1.00 40.69 86 ILE A C 1
ATOM 682 O O . ILE A 1 86 ? -11.994 11.721 13.849 1.00 40.69 86 ILE A O 1
ATOM 686 N N . LYS A 1 87 ? -14.053 12.245 14.573 1.00 34.06 87 LYS A N 1
ATOM 687 C CA . LYS A 1 87 ? -13.731 12.122 15.999 1.00 34.06 87 LYS A CA 1
ATOM 688 C C . LYS A 1 87 ? -13.930 10.671 16.427 1.00 34.06 87 LYS A C 1
ATOM 690 O O . LYS A 1 87 ? -15.048 10.178 16.417 1.00 34.06 87 LYS A O 1
ATOM 695 N N . PHE A 1 88 ? -12.850 10.012 16.832 1.00 42.84 88 PHE A N 1
ATOM 696 C CA . PHE A 1 88 ? -12.901 8.670 17.406 1.00 42.84 88 PHE A CA 1
ATOM 697 C C . PHE A 1 88 ? -12.944 8.758 18.931 1.00 42.84 88 PHE A C 1
ATOM 699 O O . PHE A 1 88 ? -11.956 9.141 19.559 1.00 42.84 88 PHE A O 1
ATOM 706 N N . ASP A 1 89 ? -14.080 8.392 19.521 1.00 37.09 89 ASP A N 1
ATOM 707 C CA . ASP A 1 89 ? -14.225 8.259 20.969 1.00 37.09 89 ASP A CA 1
ATOM 708 C C . ASP A 1 89 ? -13.822 6.839 21.405 1.00 37.09 89 ASP A C 1
ATOM 710 O O . ASP A 1 89 ? -14.619 5.899 21.404 1.00 37.09 89 ASP A O 1
ATOM 714 N N . GLY A 1 90 ? -12.524 6.669 21.672 1.00 40.31 90 GLY A N 1
ATOM 715 C CA . GLY A 1 90 ? -11.977 5.689 22.622 1.00 40.31 90 GLY A CA 1
ATOM 716 C C . GLY A 1 90 ? -12.224 4.186 22.415 1.00 40.31 90 GLY A C 1
ATOM 717 O O . GLY A 1 90 ? -11.750 3.400 23.233 1.00 40.31 90 GLY A O 1
ATOM 718 N N . SER A 1 91 ? -12.909 3.738 21.363 1.00 36.12 91 SER A N 1
ATOM 719 C CA . SER A 1 91 ? -13.270 2.328 21.160 1.00 36.12 91 SER A CA 1
ATOM 720 C C . SER A 1 91 ? -12.740 1.778 19.830 1.00 36.12 91 SER A C 1
ATOM 722 O O . SER A 1 91 ? -12.716 2.462 18.810 1.00 36.12 91 SER A O 1
ATOM 724 N N . ASN A 1 92 ? -12.236 0.536 19.871 1.00 42.12 92 ASN A N 1
ATOM 725 C CA . ASN A 1 92 ? -11.626 -0.189 18.746 1.00 42.12 92 ASN A CA 1
ATOM 726 C C . ASN A 1 92 ? -12.426 -0.058 17.432 1.00 42.12 92 ASN A C 1
ATOM 728 O O . ASN A 1 92 ? -13.659 -0.066 17.471 1.00 42.12 92 ASN A O 1
ATOM 732 N N . PRO A 1 93 ? -11.755 -0.036 16.259 1.00 43.97 93 PRO A N 1
ATOM 733 C CA . PRO A 1 93 ? -12.375 0.286 14.980 1.00 43.97 93 PRO A CA 1
ATOM 734 C C . PRO A 1 93 ? -13.294 -0.858 14.544 1.00 43.97 93 PRO A C 1
ATOM 736 O O . PRO A 1 93 ? -12.889 -1.797 13.866 1.00 43.97 93 PRO A O 1
ATOM 739 N N . THR A 1 94 ? -14.557 -0.781 14.945 1.00 42.00 94 THR A N 1
ATOM 740 C CA . THR A 1 94 ? -15.653 -1.580 14.378 1.00 42.00 94 THR A CA 1
ATOM 741 C C . THR A 1 94 ? -16.429 -0.792 13.324 1.00 42.00 94 THR A C 1
ATOM 743 O O . THR A 1 94 ? -17.487 -1.225 12.873 1.00 42.00 94 THR A O 1
ATOM 746 N N . MET A 1 95 ? -15.894 0.348 12.875 1.00 47.34 95 MET A N 1
ATOM 747 C CA . MET A 1 95 ? -16.513 1.139 11.822 1.00 47.34 95 MET A CA 1
ATOM 748 C C . MET A 1 95 ? -16.204 0.539 10.448 1.00 47.34 95 MET A C 1
ATOM 750 O O . MET A 1 95 ? -15.048 0.432 10.034 1.00 47.34 95 MET A O 1
ATOM 754 N N . ARG A 1 96 ? -17.263 0.141 9.738 1.00 46.41 96 ARG A N 1
ATOM 755 C CA . ARG A 1 96 ? -17.184 -0.316 8.350 1.00 46.41 96 ARG A CA 1
ATOM 756 C C . ARG A 1 96 ? -16.930 0.891 7.456 1.00 46.41 96 ARG A C 1
ATOM 758 O O . ARG A 1 96 ? -17.832 1.682 7.209 1.00 46.41 96 ARG A O 1
ATOM 765 N N . ILE A 1 97 ? -15.697 1.022 6.990 1.00 54.03 97 ILE A N 1
ATOM 766 C CA . ILE A 1 97 ? -15.362 1.921 5.892 1.00 54.03 97 ILE A CA 1
ATOM 767 C C . ILE A 1 97 ? -15.888 1.274 4.609 1.00 54.03 97 ILE A C 1
ATOM 769 O O . ILE A 1 97 ? -15.478 0.162 4.274 1.00 54.03 97 ILE A O 1
ATOM 773 N N . ASN A 1 98 ? -16.798 1.950 3.908 1.00 49.62 98 ASN A N 1
ATOM 774 C CA . ASN A 1 98 ? -17.364 1.449 2.659 1.00 49.62 98 ASN A CA 1
ATOM 775 C C . ASN A 1 98 ? -16.758 2.217 1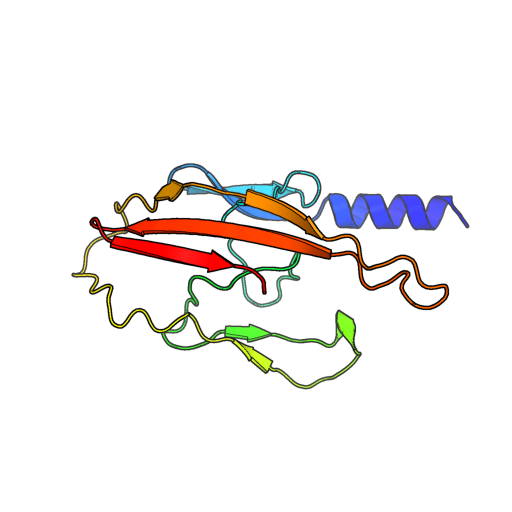.489 1.00 49.62 98 ASN A C 1
ATOM 777 O O . ASN A 1 98 ? -17.031 3.398 1.307 1.00 49.62 98 ASN A O 1
ATOM 781 N N . LEU A 1 99 ? -15.942 1.536 0.690 1.00 55.22 99 LEU A N 1
ATOM 782 C CA . LEU A 1 99 ? -15.505 2.048 -0.603 1.00 55.22 99 LEU A CA 1
ATOM 783 C C . LEU A 1 99 ? -16.533 1.631 -1.655 1.00 55.22 99 LEU A C 1
ATOM 785 O O . LEU A 1 99 ? -16.723 0.443 -1.911 1.00 55.22 99 LEU A O 1
ATOM 789 N N . THR A 1 100 ? -17.207 2.608 -2.247 1.00 57.00 100 THR A N 1
ATOM 790 C CA . THR A 1 100 ? -18.184 2.407 -3.321 1.00 57.00 100 THR A CA 1
ATOM 791 C C . THR A 1 100 ? -17.722 3.117 -4.591 1.00 57.00 100 THR A C 1
ATOM 793 O O . THR A 1 100 ? -16.734 3.847 -4.574 1.00 57.00 100 THR A O 1
ATOM 796 N N . ASN A 1 101 ? -18.368 2.833 -5.726 1.00 60.34 101 ASN A N 1
ATOM 797 C CA . ASN A 1 101 ? -18.075 3.475 -7.016 1.00 60.34 101 ASN A CA 1
ATOM 798 C C . ASN A 1 101 ? -16.592 3.460 -7.420 1.00 60.34 101 ASN A C 1
ATOM 800 O O . ASN A 1 101 ? -16.110 4.382 -8.073 1.00 60.34 101 ASN A O 1
ATOM 804 N N . ILE A 1 102 ? -15.878 2.391 -7.056 1.00 65.81 102 ILE A N 1
ATOM 805 C CA . ILE A 1 102 ? -14.474 2.217 -7.414 1.00 65.81 102 ILE A CA 1
ATOM 806 C C . ILE A 1 102 ? -14.373 2.140 -8.938 1.00 65.81 102 ILE A C 1
ATOM 808 O O . ILE A 1 102 ? -14.861 1.196 -9.563 1.00 65.81 102 ILE A O 1
ATOM 812 N N . LYS A 1 103 ? -13.727 3.137 -9.538 1.00 68.56 103 LYS A N 1
ATOM 813 C CA . LYS A 1 103 ? -13.517 3.248 -10.978 1.00 68.56 103 LYS A CA 1
ATOM 814 C C . LYS A 1 103 ? -12.036 3.312 -11.284 1.00 68.56 103 LYS A C 1
ATOM 816 O O . LYS A 1 103 ? -11.251 3.993 -10.626 1.00 68.56 103 LYS A O 1
ATOM 821 N N . ARG A 1 104 ? -11.678 2.601 -12.345 1.00 66.31 104 ARG A N 1
ATOM 822 C CA . ARG A 1 104 ? -10.353 2.622 -12.942 1.00 66.31 104 ARG A CA 1
ATOM 823 C C . ARG A 1 104 ? -10.513 2.972 -14.408 1.00 66.31 104 ARG A C 1
ATOM 825 O O . ARG A 1 104 ? -11.042 2.172 -15.174 1.00 66.31 104 ARG A O 1
ATOM 832 N N . GLU A 1 105 ? -10.024 4.139 -14.789 1.00 76.94 105 GLU A N 1
ATOM 833 C CA . GLU A 1 105 ? -10.069 4.614 -16.166 1.00 76.94 105 GLU A CA 1
ATOM 834 C C . GLU A 1 105 ? -8.656 4.639 -16.740 1.00 76.94 105 GLU A C 1
ATOM 836 O O . GLU A 1 105 ? -7.718 5.154 -16.128 1.00 76.94 105 GLU A O 1
ATOM 841 N N . PHE A 1 106 ? -8.483 4.026 -17.911 1.00 74.00 106 PHE A N 1
ATOM 842 C CA . PHE A 1 106 ? -7.250 4.159 -18.673 1.00 74.00 106 PHE A CA 1
ATOM 843 C C . PHE A 1 106 ? -7.334 5.443 -19.486 1.00 74.00 106 PHE A C 1
ATOM 845 O O . PHE A 1 106 ? -8.081 5.520 -20.461 1.00 74.00 106 PHE A O 1
ATOM 852 N N . VAL A 1 107 ? -6.568 6.450 -19.087 1.00 73.75 107 VAL A N 1
ATOM 853 C CA . VAL A 1 107 ? -6.485 7.700 -19.831 1.00 73.75 107 VAL A CA 1
ATOM 854 C C . VAL A 1 107 ? -5.371 7.534 -20.853 1.00 73.75 107 VAL A C 1
ATOM 856 O O . VAL A 1 107 ? -4.194 7.577 -20.501 1.00 73.75 107 VAL A O 1
ATOM 859 N N . SER A 1 108 ? -5.721 7.302 -22.121 1.00 67.94 108 SER A N 1
ATOM 860 C CA . SER A 1 108 ? -4.743 7.297 -23.211 1.00 67.94 108 SER A CA 1
ATOM 861 C C . SER A 1 108 ? -4.380 8.735 -23.580 1.00 67.94 108 SER A C 1
ATOM 863 O O . SER A 1 108 ? -5.251 9.502 -23.993 1.00 67.94 108 SER A O 1
ATOM 865 N N . GLY A 1 109 ? -3.103 9.104 -23.467 1.00 61.47 109 GLY A N 1
ATOM 866 C CA . GLY A 1 109 ? -2.615 10.374 -24.005 1.00 61.47 109 GLY A CA 1
ATOM 867 C C . GLY A 1 109 ? -2.813 10.439 -25.523 1.00 61.47 109 GLY A C 1
ATOM 868 O O . GLY A 1 109 ? -2.734 9.415 -26.204 1.00 61.47 109 GLY A O 1
ATOM 869 N N . ALA A 1 110 ? -3.072 11.634 -26.061 1.00 58.34 110 ALA A N 1
ATOM 870 C CA . ALA A 1 110 ? -3.196 11.833 -27.502 1.00 58.34 110 ALA A CA 1
ATOM 871 C C . ALA A 1 110 ? -1.937 11.311 -28.214 1.00 58.34 110 ALA A C 1
ATOM 873 O O . ALA A 1 110 ? -0.812 11.591 -27.783 1.00 58.34 110 ALA A O 1
ATOM 874 N N . ALA A 1 111 ? -2.128 10.542 -29.288 1.00 50.34 111 ALA A N 1
ATOM 875 C CA . ALA A 1 111 ? -1.047 9.944 -30.058 1.00 50.34 111 ALA A CA 1
ATOM 876 C C . ALA A 1 111 ? -0.179 11.045 -30.683 1.00 50.34 111 ALA A C 1
ATOM 878 O O . ALA A 1 111 ? -0.504 11.615 -31.720 1.00 50.34 111 ALA A O 1
ATOM 879 N N . ASN A 1 112 ? 0.935 11.355 -30.034 1.00 54.03 112 ASN A N 1
ATOM 880 C CA . ASN A 1 112 ? 1.976 12.208 -30.563 1.00 54.03 112 ASN A CA 1
ATOM 881 C C . ASN A 1 112 ? 3.282 11.439 -30.406 1.00 54.03 112 ASN A C 1
ATOM 883 O O . ASN A 1 112 ? 3.495 10.749 -29.416 1.00 54.03 112 ASN A O 1
ATOM 887 N N . ILE A 1 113 ? 4.184 11.544 -31.375 1.00 54.94 113 ILE A N 1
ATOM 888 C CA . ILE A 1 113 ? 5.392 10.699 -31.472 1.00 54.94 113 ILE A CA 1
ATOM 889 C C . ILE A 1 113 ? 6.339 10.868 -30.249 1.00 54.94 113 ILE A C 1
ATOM 891 O O . ILE A 1 113 ? 7.261 10.083 -30.051 1.00 54.94 113 ILE A O 1
ATOM 895 N N . LYS A 1 114 ? 6.063 11.845 -29.367 1.00 52.31 114 LYS A N 1
ATOM 896 C CA . LYS A 1 114 ? 6.741 12.104 -28.084 1.00 52.31 114 LYS A CA 1
ATOM 897 C C . LYS A 1 114 ? 5.961 11.677 -26.816 1.00 52.31 114 LYS A C 1
ATOM 899 O O . LYS A 1 114 ? 6.473 11.883 -25.722 1.00 52.31 114 LYS A O 1
ATOM 904 N N . SER A 1 115 ? 4.744 11.122 -26.914 1.00 49.12 115 SER A N 1
ATOM 905 C CA . SER A 1 115 ? 3.800 10.956 -25.785 1.00 49.12 115 SER A CA 1
ATOM 906 C C . SER A 1 115 ? 3.644 9.534 -25.226 1.00 49.12 115 SER A C 1
ATOM 908 O O . SER A 1 115 ? 2.715 9.285 -24.461 1.00 49.12 115 SER A O 1
ATOM 910 N N . PHE A 1 116 ? 4.574 8.612 -25.501 1.00 46.19 116 PHE A N 1
ATOM 911 C CA . PHE A 1 116 ? 4.537 7.223 -24.992 1.00 46.19 116 PHE A CA 1
ATOM 912 C C . PHE A 1 116 ? 4.496 7.081 -23.448 1.00 46.19 116 PHE A C 1
ATOM 914 O O . PHE A 1 116 ? 4.353 5.972 -22.943 1.00 46.19 116 PHE A O 1
ATOM 921 N N . LEU A 1 117 ? 4.600 8.189 -22.702 1.00 51.09 117 LEU A N 1
ATOM 922 C CA . LEU A 1 117 ? 4.527 8.271 -21.237 1.00 51.09 117 LEU A CA 1
ATOM 923 C C . LEU A 1 117 ? 3.268 8.985 -20.701 1.00 51.09 117 LEU A C 1
ATOM 925 O O . LEU A 1 117 ? 3.141 9.153 -19.496 1.00 51.09 117 LEU A O 1
ATOM 929 N N . GLN A 1 118 ? 2.342 9.436 -21.556 1.00 56.00 118 GLN A N 1
ATOM 930 C CA . GLN A 1 118 ? 1.151 10.182 -21.110 1.00 56.00 118 GLN A CA 1
ATOM 931 C C . GLN A 1 118 ? -0.029 9.284 -20.718 1.00 56.00 118 GLN A C 1
ATOM 933 O O . GLN A 1 118 ? -0.989 9.758 -20.109 1.00 56.00 118 GLN A O 1
ATOM 938 N N . SER A 1 119 ? 0.025 7.994 -21.057 1.00 58.03 119 SER A N 1
ATOM 939 C CA . SER A 1 119 ? -1.017 7.051 -20.671 1.00 58.03 119 SER A CA 1
ATOM 940 C C . SER A 1 119 ? -0.861 6.620 -19.217 1.00 58.03 119 SER A C 1
ATOM 942 O O . SER A 1 119 ? 0.150 6.009 -18.868 1.00 58.03 119 SER A O 1
ATOM 944 N N . HIS A 1 120 ? -1.866 6.889 -18.390 1.00 62.84 120 HIS A N 1
ATOM 945 C CA . HIS A 1 120 ? -1.879 6.504 -16.981 1.00 62.84 120 HIS A CA 1
ATOM 946 C C . HIS A 1 120 ? -3.262 5.993 -16.572 1.00 62.84 120 HIS A C 1
ATOM 948 O O . HIS A 1 120 ? -4.268 6.235 -17.243 1.00 62.84 120 HIS A O 1
ATOM 954 N N . PHE A 1 121 ? -3.302 5.236 -15.478 1.00 61.81 121 PHE A N 1
ATOM 955 C CA . PHE A 1 121 ? -4.558 4.825 -14.866 1.00 61.81 121 PHE A CA 1
ATOM 956 C C . PHE A 1 121 ? -4.988 5.873 -13.846 1.00 61.81 121 PHE A C 1
ATOM 958 O O . PHE A 1 121 ? -4.247 6.158 -12.904 1.00 61.81 121 PHE A O 1
ATOM 965 N N . VAL A 1 122 ? -6.197 6.397 -14.020 1.00 64.25 122 VAL A N 1
ATOM 966 C CA . VAL A 1 122 ? -6.865 7.206 -13.004 1.00 64.25 122 VAL A CA 1
ATOM 967 C C . VAL A 1 122 ? -7.744 6.279 -12.176 1.00 64.25 122 VAL A C 1
ATOM 969 O O . VAL A 1 122 ? -8.589 5.549 -12.698 1.00 64.25 122 VAL A O 1
ATOM 972 N N . PHE A 1 123 ? -7.495 6.280 -10.879 1.00 66.88 123 PHE A N 1
ATOM 973 C CA . PHE A 1 123 ? -8.290 5.635 -9.855 1.00 66.88 123 PHE A CA 1
ATOM 974 C C . PHE A 1 123 ? -9.189 6.685 -9.217 1.00 66.88 123 PHE A C 1
ATOM 976 O O . PHE A 1 123 ? -8.703 7.744 -8.823 1.00 66.88 123 PHE A O 1
ATOM 983 N N . SER A 1 124 ? -10.471 6.365 -9.080 1.00 72.56 124 SER A N 1
ATOM 984 C CA . SER A 1 124 ? -11.408 7.126 -8.256 1.00 72.56 124 SER A CA 1
ATOM 985 C C . SER A 1 124 ? -12.273 6.184 -7.427 1.00 72.56 124 SER A C 1
ATOM 987 O O . SER A 1 124 ? -12.561 5.067 -7.861 1.00 72.56 124 SER A O 1
ATOM 989 N N . ALA A 1 125 ? -12.653 6.600 -6.225 1.00 67.44 125 ALA A N 1
ATOM 990 C CA . ALA A 1 125 ? -13.586 5.860 -5.388 1.00 67.44 125 ALA A CA 1
ATOM 991 C C . ALA A 1 125 ? -14.313 6.786 -4.413 1.00 67.44 125 ALA A C 1
ATOM 993 O O . ALA A 1 125 ? -13.816 7.850 -4.047 1.00 67.44 125 ALA A O 1
ATOM 994 N N . ASP A 1 126 ? -15.457 6.317 -3.938 1.00 72.75 126 ASP A N 1
ATOM 995 C CA . ASP A 1 126 ? -16.291 7.001 -2.966 1.00 72.75 126 ASP A CA 1
ATOM 996 C C . ASP A 1 126 ? -16.046 6.340 -1.615 1.00 72.75 126 ASP A C 1
ATOM 998 O O . ASP A 1 126 ? -16.430 5.194 -1.380 1.00 72.75 126 ASP A O 1
ATOM 1002 N N . LEU A 1 127 ? -15.370 7.049 -0.725 1.00 70.88 127 LEU A N 1
ATOM 1003 C CA . LEU A 1 127 ? -15.125 6.632 0.642 1.00 70.88 127 LEU A CA 1
ATOM 1004 C C . LEU A 1 127 ? -16.300 7.075 1.519 1.00 70.88 127 LEU A C 1
ATOM 1006 O O . LEU A 1 127 ? -16.408 8.255 1.853 1.00 70.88 127 LEU A O 1
ATOM 1010 N N . THR A 1 128 ? -17.166 6.138 1.903 1.00 60.94 128 THR A N 1
ATOM 1011 C CA . THR A 1 128 ? -18.301 6.392 2.796 1.00 60.94 128 THR A CA 1
ATOM 1012 C C . THR A 1 128 ? -17.984 5.990 4.239 1.00 60.94 128 THR A C 1
ATOM 1014 O O . THR A 1 128 ? -17.569 4.856 4.503 1.00 60.94 128 THR A O 1
ATOM 1017 N N . TYR A 1 129 ? -18.217 6.907 5.180 1.00 60.97 129 TYR A N 1
ATOM 1018 C CA . TYR A 1 129 ? -18.102 6.699 6.624 1.00 60.97 129 TYR A CA 1
ATOM 1019 C C . TYR A 1 129 ? -19.194 7.492 7.361 1.00 60.97 129 TYR A C 1
ATOM 1021 O O . TYR A 1 129 ? -19.420 8.642 7.012 1.00 60.97 129 TYR A O 1
ATOM 1029 N N . GLU A 1 130 ? -19.868 6.899 8.356 1.00 53.00 130 GLU A N 1
ATOM 1030 C CA . GLU A 1 130 ? -20.909 7.565 9.180 1.00 53.00 130 GLU A CA 1
ATOM 1031 C C . GLU A 1 130 ? -21.861 8.477 8.371 1.00 53.00 130 GLU A C 1
ATOM 1033 O O . GLU A 1 130 ? -22.054 9.645 8.697 1.00 53.00 130 GLU A O 1
ATOM 1038 N N . ASP A 1 131 ? -22.391 7.958 7.258 1.00 60.00 131 ASP A N 1
ATOM 1039 C CA . ASP A 1 131 ? -23.276 8.656 6.306 1.00 60.00 131 ASP A CA 1
ATOM 1040 C C . ASP A 1 131 ? -22.654 9.813 5.489 1.00 60.00 131 ASP A C 1
ATOM 1042 O O . ASP A 1 131 ? -23.327 10.434 4.664 1.00 60.00 131 ASP A O 1
ATOM 1046 N N . LYS A 1 132 ? -21.350 10.072 5.624 1.00 52.44 132 LYS A N 1
ATOM 1047 C CA . LYS A 1 132 ? -20.574 11.001 4.786 1.00 52.44 132 LYS A CA 1
ATOM 1048 C C . LYS A 1 132 ? -19.871 10.252 3.663 1.00 52.44 132 LYS A C 1
ATOM 1050 O O . LYS A 1 132 ? -19.311 9.190 3.897 1.00 52.44 132 LYS A O 1
ATOM 1055 N N . THR A 1 133 ? -19.853 10.811 2.452 1.00 68.12 133 THR A N 1
ATOM 1056 C CA . THR A 1 133 ? -19.164 10.219 1.290 1.00 68.12 133 THR A CA 1
ATOM 1057 C C . THR A 1 133 ? -18.141 11.194 0.714 1.00 68.12 133 THR A C 1
ATOM 1059 O O . THR A 1 133 ? -18.488 12.324 0.376 1.00 68.12 133 THR A O 1
ATOM 1062 N N . VAL A 1 134 ? -16.885 10.757 0.596 1.00 71.25 134 VAL A N 1
ATOM 1063 C CA . VAL A 1 134 ? -15.758 11.554 0.090 1.00 71.25 134 VAL A CA 1
ATOM 1064 C C . VAL A 1 134 ? -15.185 10.914 -1.169 1.00 71.25 134 VAL A C 1
ATOM 1066 O O . VAL A 1 134 ? -14.877 9.728 -1.183 1.00 71.25 134 VAL A O 1
ATOM 1069 N N . GLN A 1 135 ? -14.998 11.709 -2.219 1.00 74.44 135 GLN A N 1
ATOM 1070 C CA . GLN A 1 135 ? -14.342 11.268 -3.450 1.00 74.44 135 GLN A CA 1
ATOM 1071 C C . GLN A 1 135 ? -12.824 11.231 -3.256 1.00 74.44 135 GLN A C 1
ATOM 1073 O O . GLN A 1 135 ? -12.208 12.258 -2.968 1.00 74.44 135 GLN A O 1
ATOM 1078 N N . ILE A 1 136 ? -12.216 10.063 -3.443 1.00 66.94 136 ILE A N 1
ATOM 1079 C CA . ILE A 1 136 ? -10.764 9.883 -3.476 1.00 66.94 136 ILE A CA 1
ATOM 1080 C C . ILE A 1 136 ? -10.324 9.628 -4.915 1.00 66.94 136 ILE A C 1
ATOM 1082 O O . ILE A 1 136 ? -10.936 8.835 -5.619 1.00 66.94 136 ILE A O 1
ATOM 1086 N N . THR A 1 137 ? -9.268 10.302 -5.367 1.00 68.25 137 THR A N 1
ATOM 1087 C CA . THR A 1 137 ? -8.704 10.127 -6.713 1.00 68.25 137 THR A CA 1
ATOM 1088 C C . THR A 1 137 ? -7.184 10.223 -6.664 1.00 68.25 137 THR A C 1
ATOM 1090 O O . THR A 1 137 ? -6.643 10.980 -5.864 1.00 68.25 137 THR A O 1
ATOM 1093 N N . ASN A 1 138 ? -6.484 9.484 -7.524 1.00 62.47 138 ASN A N 1
ATOM 1094 C CA . ASN A 1 138 ? -5.016 9.527 -7.633 1.00 62.47 138 ASN A CA 1
ATOM 1095 C C . ASN A 1 138 ? -4.504 10.611 -8.613 1.00 62.47 138 ASN A C 1
ATOM 1097 O O . ASN A 1 138 ? -3.500 10.386 -9.288 1.00 62.47 138 ASN A O 1
ATOM 1101 N N . LYS A 1 139 ? -5.234 11.728 -8.743 1.00 52.81 139 LYS A N 1
ATOM 1102 C CA . LYS A 1 139 ? -4.951 12.788 -9.724 1.00 52.81 139 LYS A CA 1
ATOM 1103 C C . LYS A 1 139 ? -3.647 13.526 -9.434 1.00 52.81 139 LYS A C 1
ATOM 1105 O O . LYS A 1 139 ? -3.380 13.779 -8.239 1.00 52.81 139 LYS A O 1
#

Organism: Trichomonas vaginalis (strain ATCC PRA-98 / G3) (NCBI:txid412133)

Sequence (139 aa):
MLRRKKKFIRRINRLTVDVLKGSTFSPTTWNDIHPGDIIRLKNGDVAPADLIVLKASNSMQCTIDFYLIDGSSQLAPRYDPTLLDIKFDGSNPTMRINLTNIKREFVSGAANIKSFLQSHFVFSADLTYEDKTVQITNK

Radius of gyration: 18.24 Å; chains: 1; bounding box: 45×34×54 Å

Secondary structure (DSSP, 8-state):
-HHHHHHHHHHHTT-EEEEEETTEEEEEETTS--TT--EE--TTPPPSS-------SSSS-EEEE-HHHH---PEEEEPPP--TT----SS------EEEEEEEEEEPPP--TT-TT--EEEEEEEEEETTEEEEEE--